Protein AF-A0A523T589-F1 (afdb_monomer)

pLDDT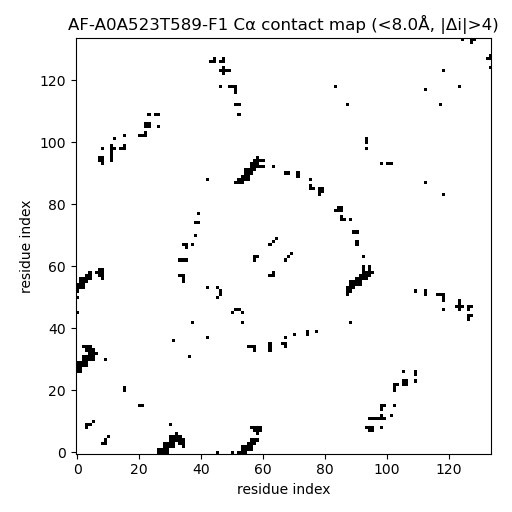: mean 94.93, std 4.61, range [60.53, 98.69]

Nearest PDB structures (foldseek):
  5odq-assembly1_D  TM=8.947E-01  e=6.501E-09  Methanothermococcus thermolithotrophicus DSM 2095
  7bkb-assembly1_F  TM=8.840E-01  e=3.442E-08  Methanospirillum hungatei JF-1
  6wd9-assembly1_8  TM=4.358E-01  e=7.764E-02  Escherichia coli
  6wd4-assembly1_8  TM=3.487E-01  e=5.262E-01  Escherichia coli
  1rli-assembly1_D  TM=5.121E-01  e=4.291E+00  Bacillus subtilis

Radius of gyration: 14.65 Å; Cα contacts (8 Å, |Δi|>4): 198; chains: 1; bounding box: 36×29×38 Å

Foldseek 3Di:
DEEEEQPFLVVLVVVCVVVVPDADPLDDYDYDNALQVDALLNVLVCLLVWQLAYEYEYADPVCCVPGNVVRLVVSLVVCVVLPHHSLRYDYDYQHPPNSSVVRVVRRVSVVVSVVVDTDDNVSSVVSCVVVVND

Seq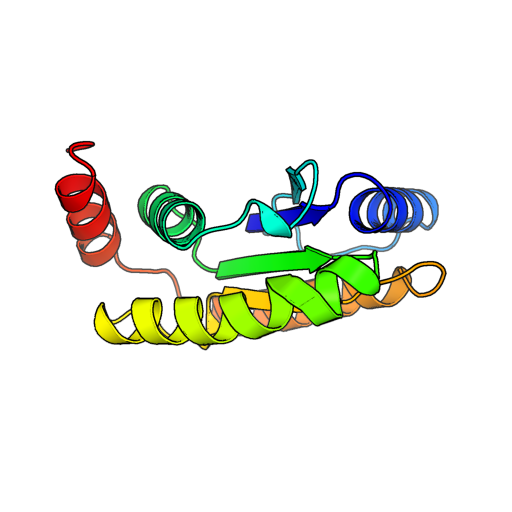uence (134 aa):
VAFVDKNVGYTGLDFLGLDRINYPEDIRIIPVPSTAIIGIKHLLHAFAFGADGILVIEGQQEIDERFTKKRMIEMNRSLAEIGIRSMRARYSYVPLPVYKKAADLFIRFTERIKKFGPVSTEKRNKLKEKFGLL

Mean predicted aligned error: 2.91 Å

Solvent-accessible surface area (backbone atoms only — not comparable to full-atom values): 7286 Å² total; per-residue (Å²): 56,30,43,23,10,48,76,40,24,40,49,29,51,53,49,36,57,75,71,66,60,78,58,60,84,81,62,45,82,41,77,32,90,44,52,73,73,70,47,61,69,57,57,49,49,42,38,38,79,63,40,53,35,38,39,40,31,32,26,52,67,71,53,40,74,75,40,38,58,64,51,49,54,55,41,29,50,59,34,40,78,72,72,39,66,36,87,35,55,43,80,45,83,40,35,84,90,55,30,73,54,54,38,58,49,46,42,59,48,49,55,51,37,62,75,66,45,74,68,53,67,69,61,23,48,57,46,27,46,75,69,72,74,104

Secondary structure (DSSP, 8-state):
-EEEETTTHHHHHHHHHHTT----TT--EEEES-GGG--HHHHHHHHHTT-S-EEEEE--HHHIIIIIHHHHHHHHHHHHHTT--GGGEEEEE--TTGGGHHHHHHHHHHHHHHHH-PPPHHHHHHHHHHTT--

Structure (mmCIF, N/CA/C/O backbone):
data_AF-A0A523T589-F1
#
_entry.id   AF-A0A523T589-F1
#
loop_
_atom_site.group_PDB
_atom_site.id
_atom_site.type_symbol
_atom_site.label_atom_id
_atom_site.label_alt_id
_atom_site.label_comp_id
_atom_site.label_asym_id
_atom_site.label_entity_id
_atom_site.label_seq_id
_atom_site.pdbx_PDB_ins_code
_atom_site.Cartn_x
_atom_site.Cartn_y
_atom_site.Cartn_z
_atom_site.occupancy
_atom_site.B_iso_or_equiv
_atom_site.auth_seq_id
_atom_site.auth_comp_id
_atom_site.auth_asym_id
_atom_site.auth_atom_id
_atom_site.pdbx_PDB_model_num
ATOM 1 N N . VAL A 1 1 ? -5.430 -1.703 -0.617 1.00 97.50 1 VAL A N 1
ATOM 2 C CA . VAL A 1 1 ? -5.036 -0.650 -1.592 1.00 97.50 1 VAL A CA 1
ATOM 3 C C . VAL A 1 1 ? -3.524 -0.635 -1.731 1.00 97.50 1 VAL A C 1
ATOM 5 O O . VAL A 1 1 ? -2.846 -0.877 -0.739 1.00 97.50 1 VAL A O 1
ATOM 8 N N . ALA A 1 2 ? -2.996 -0.363 -2.921 1.00 98.38 2 ALA A N 1
ATOM 9 C CA . ALA A 1 2 ? -1.578 -0.110 -3.146 1.00 98.38 2 ALA A CA 1
ATOM 10 C C . ALA A 1 2 ? -1.397 1.242 -3.848 1.00 98.38 2 ALA A C 1
ATOM 12 O O . ALA A 1 2 ? -1.887 1.417 -4.959 1.00 98.38 2 ALA A O 1
ATOM 13 N N . PHE A 1 3 ? -0.710 2.183 -3.203 1.00 98.50 3 PHE A N 1
ATOM 14 C CA . PHE A 1 3 ? -0.233 3.410 -3.837 1.00 98.50 3 PHE A CA 1
ATOM 15 C C . PHE A 1 3 ? 1.089 3.111 -4.533 1.00 98.50 3 PHE A C 1
ATOM 17 O O . PHE A 1 3 ? 1.999 2.576 -3.899 1.00 98.50 3 PHE A O 1
ATOM 24 N N . VAL A 1 4 ? 1.192 3.429 -5.817 1.00 98.31 4 VAL A N 1
ATOM 25 C CA . VAL A 1 4 ? 2.337 3.036 -6.647 1.00 98.31 4 VAL A CA 1
ATOM 26 C C . VAL A 1 4 ? 2.825 4.251 -7.418 1.00 98.31 4 VAL A C 1
ATOM 28 O O . VAL A 1 4 ? 2.001 4.969 -7.987 1.00 98.31 4 VAL A O 1
ATOM 31 N N . ASP A 1 5 ? 4.134 4.509 -7.428 1.00 97.06 5 ASP A N 1
ATOM 32 C CA . ASP A 1 5 ? 4.674 5.584 -8.258 1.00 97.06 5 ASP A CA 1
ATOM 33 C C . ASP A 1 5 ? 4.336 5.346 -9.738 1.00 97.06 5 ASP A C 1
ATOM 35 O O . ASP A 1 5 ? 4.371 4.222 -10.242 1.00 97.06 5 ASP A O 1
ATOM 39 N N . LYS A 1 6 ? 3.963 6.419 -10.433 1.00 97.38 6 LYS A N 1
ATOM 40 C CA . LYS A 1 6 ? 3.431 6.342 -11.795 1.00 97.38 6 LYS A CA 1
ATOM 41 C C . LYS A 1 6 ? 4.487 5.953 -12.835 1.00 97.38 6 LYS A C 1
ATOM 43 O O . LYS A 1 6 ? 4.121 5.423 -13.876 1.00 97.38 6 LYS A O 1
ATOM 48 N N . ASN A 1 7 ? 5.765 6.227 -12.583 1.00 95.00 7 ASN A N 1
ATOM 49 C CA . ASN A 1 7 ? 6.791 6.159 -13.624 1.00 95.00 7 ASN A CA 1
ATOM 50 C C . ASN A 1 7 ? 7.464 4.787 -13.699 1.00 95.00 7 ASN A C 1
ATOM 52 O O . ASN A 1 7 ? 7.612 4.236 -14.786 1.00 95.00 7 ASN A O 1
ATOM 56 N N . VAL A 1 8 ? 7.887 4.232 -12.563 1.00 96.94 8 VAL A N 1
ATOM 57 C CA . VAL A 1 8 ? 8.656 2.982 -12.513 1.00 96.94 8 VAL A CA 1
ATOM 58 C C . VAL A 1 8 ? 7.815 1.864 -11.916 1.00 96.94 8 VAL A C 1
ATOM 60 O O . VAL A 1 8 ? 7.681 0.811 -12.537 1.00 96.94 8 VAL A O 1
ATOM 63 N N . GLY A 1 9 ? 7.208 2.088 -10.750 1.00 96.81 9 GLY A N 1
ATOM 64 C CA . GLY A 1 9 ? 6.395 1.083 -10.075 1.00 96.81 9 GLY A CA 1
ATOM 65 C C . GLY A 1 9 ? 5.201 0.652 -10.920 1.00 96.81 9 GLY A C 1
ATOM 66 O O . GLY A 1 9 ? 5.019 -0.541 -11.151 1.00 96.81 9 GLY A O 1
ATOM 67 N N . TYR A 1 10 ? 4.420 1.609 -11.429 1.00 97.50 10 TYR A N 1
ATOM 68 C CA . TYR A 1 10 ? 3.238 1.318 -12.244 1.00 97.50 10 TYR A CA 1
ATOM 69 C C . TYR A 1 10 ? 3.613 0.638 -13.568 1.00 97.50 10 TYR A C 1
ATOM 71 O O . TYR A 1 10 ? 3.010 -0.371 -13.916 1.00 97.50 10 TYR A O 1
ATOM 79 N N . THR A 1 11 ? 4.682 1.090 -14.230 1.00 97.94 11 THR A N 1
ATOM 80 C CA . THR A 1 11 ? 5.247 0.419 -15.416 1.00 97.94 11 THR A CA 1
ATOM 81 C C . THR A 1 11 ? 5.634 -1.035 -15.120 1.00 97.94 11 THR A C 1
ATOM 83 O O . THR A 1 11 ? 5.379 -1.933 -15.917 1.00 97.94 11 THR A O 1
ATOM 86 N N . GLY A 1 12 ? 6.205 -1.307 -13.943 1.00 97.25 12 GLY A N 1
ATOM 87 C CA . GLY A 1 12 ? 6.475 -2.675 -13.501 1.00 97.25 12 GLY A CA 1
ATOM 88 C C . GLY A 1 12 ? 5.208 -3.519 -13.324 1.00 97.25 12 GLY A C 1
ATOM 89 O O . GLY A 1 12 ? 5.232 -4.718 -13.600 1.00 97.25 12 GLY A O 1
ATOM 90 N N . LEU A 1 13 ? 4.094 -2.914 -12.904 1.00 96.81 13 LEU A N 1
ATOM 91 C CA . LEU A 1 13 ? 2.802 -3.602 -12.827 1.00 96.81 13 LEU A CA 1
ATOM 92 C C . LEU A 1 13 ? 2.193 -3.851 -14.212 1.00 96.81 13 LEU A C 1
ATOM 94 O O . LEU A 1 13 ? 1.623 -4.920 -14.420 1.00 96.81 13 LEU A O 1
ATOM 98 N N . ASP A 1 14 ? 2.376 -2.941 -15.169 1.00 97.56 14 ASP A N 1
ATOM 99 C CA . ASP A 1 14 ? 1.995 -3.184 -16.566 1.00 97.56 14 ASP A CA 1
ATOM 100 C C . ASP A 1 14 ? 2.765 -4.388 -17.136 1.00 97.56 14 ASP A C 1
ATOM 102 O O . ASP A 1 14 ? 2.175 -5.259 -17.779 1.00 97.56 14 ASP A O 1
ATOM 106 N N . PHE A 1 15 ? 4.060 -4.519 -16.819 1.00 97.69 15 PHE A N 1
ATOM 107 C CA . PHE A 1 15 ? 4.852 -5.696 -17.198 1.00 97.69 15 PHE A CA 1
ATOM 108 C C . PHE A 1 15 ? 4.373 -6.991 -16.534 1.00 97.69 15 PHE A C 1
ATOM 110 O O . PHE A 1 15 ? 4.370 -8.030 -17.191 1.00 97.69 15 PHE A O 1
ATOM 117 N N . LEU A 1 16 ? 3.907 -6.960 -15.276 1.00 96.31 16 LEU A N 1
ATOM 118 C CA . LEU A 1 16 ? 3.246 -8.132 -14.679 1.00 96.31 16 LEU A CA 1
ATOM 119 C C . LEU A 1 16 ? 2.008 -8.550 -15.482 1.00 96.31 16 LEU A C 1
ATOM 121 O O . LEU A 1 16 ? 1.777 -9.746 -15.666 1.00 96.31 16 LEU A O 1
ATOM 125 N N . GLY A 1 17 ? 1.228 -7.572 -15.953 1.00 95.88 17 GLY A N 1
ATOM 126 C CA . GLY A 1 17 ? 0.056 -7.803 -16.793 1.00 95.88 17 GLY A CA 1
ATOM 127 C C . GLY A 1 17 ? 0.416 -8.433 -18.140 1.00 95.88 17 GLY A C 1
ATOM 128 O O . GLY A 1 17 ? -0.205 -9.422 -18.532 1.00 95.88 17 GLY A O 1
ATOM 129 N N . LEU A 1 18 ? 1.450 -7.919 -18.817 1.00 97.44 18 LEU A N 1
ATOM 130 C CA . LEU A 1 18 ? 1.961 -8.487 -20.073 1.00 97.44 18 LEU A CA 1
ATOM 131 C C . LEU A 1 18 ? 2.455 -9.929 -19.897 1.00 97.44 18 LEU A C 1
ATOM 133 O O . LEU A 1 18 ? 2.137 -10.792 -20.716 1.00 97.44 18 LEU A O 1
ATOM 137 N N . ASP A 1 19 ? 3.156 -10.202 -18.796 1.00 97.19 19 ASP A N 1
ATOM 138 C CA . ASP A 1 19 ? 3.648 -11.537 -18.441 1.00 97.19 19 ASP A CA 1
ATOM 139 C C . ASP A 1 19 ? 2.541 -12.473 -17.920 1.00 97.19 19 ASP A C 1
ATOM 141 O O . ASP A 1 19 ? 2.807 -13.641 -17.627 1.00 97.19 19 ASP A O 1
ATOM 145 N N . ARG A 1 20 ? 1.295 -11.987 -17.801 1.00 96.50 20 ARG A N 1
ATOM 146 C CA . ARG A 1 20 ? 0.134 -12.734 -17.283 1.00 96.50 20 ARG A CA 1
ATOM 147 C C . ARG A 1 20 ? 0.377 -13.310 -15.884 1.00 96.50 20 ARG A C 1
ATOM 149 O O . ARG A 1 20 ? -0.089 -14.403 -15.556 1.00 96.50 20 ARG A O 1
ATOM 156 N N . ILE A 1 21 ? 1.116 -12.580 -15.049 1.00 96.75 21 ILE A N 1
ATOM 157 C CA . ILE A 1 21 ? 1.418 -12.999 -13.680 1.00 96.75 21 ILE A CA 1
ATOM 158 C C . ILE A 1 21 ? 0.223 -12.678 -12.783 1.00 96.75 21 ILE A C 1
ATOM 160 O O . ILE A 1 21 ? -0.140 -11.519 -12.585 1.00 96.75 21 ILE A O 1
ATOM 164 N N . ASN A 1 22 ? -0.361 -13.720 -12.194 1.00 95.19 22 ASN A N 1
ATOM 165 C CA . ASN A 1 22 ? -1.484 -13.582 -11.274 1.00 95.19 22 ASN A CA 1
ATOM 166 C C . ASN A 1 22 ? -1.043 -13.041 -9.905 1.00 95.19 22 ASN A C 1
ATOM 168 O O . ASN A 1 22 ? -0.002 -13.415 -9.365 1.00 95.19 22 ASN A O 1
ATOM 172 N N . TYR A 1 23 ? -1.894 -12.211 -9.307 1.00 96.50 23 TYR A N 1
ATOM 173 C CA . TYR A 1 23 ? -1.803 -11.762 -7.919 1.00 96.50 23 TYR A CA 1
ATOM 174 C C . TYR A 1 23 ? -3.222 -11.613 -7.334 1.00 96.50 23 TYR A C 1
ATOM 176 O O . TYR A 1 23 ? -4.193 -11.641 -8.090 1.00 96.50 23 TYR A O 1
ATOM 184 N N . PRO A 1 24 ? -3.387 -11.482 -6.003 1.00 97.50 24 PRO A N 1
ATOM 185 C CA . PRO A 1 24 ? -4.712 -11.447 -5.387 1.00 97.50 24 PRO A CA 1
ATOM 186 C C . PRO A 1 24 ? -5.595 -10.289 -5.874 1.00 97.50 24 PRO A C 1
ATOM 188 O O . PRO A 1 24 ? -5.175 -9.130 -5.874 1.00 97.50 24 PRO A O 1
ATOM 191 N N . GLU A 1 25 ? -6.857 -10.595 -6.179 1.00 96.38 25 GLU A N 1
ATOM 192 C CA . GLU A 1 25 ? -7.877 -9.635 -6.635 1.00 96.38 25 GLU A CA 1
ATOM 193 C C . GLU A 1 25 ? -8.288 -8.596 -5.575 1.00 96.38 25 GLU A C 1
ATOM 195 O O . GLU A 1 25 ? -8.915 -7.588 -5.900 1.00 96.38 25 GLU A O 1
ATOM 200 N N . ASP A 1 26 ? -7.897 -8.805 -4.313 1.00 97.00 26 ASP A N 1
ATOM 201 C CA . ASP A 1 26 ? -8.086 -7.873 -3.193 1.00 97.00 26 ASP A CA 1
ATOM 202 C C . ASP A 1 26 ? -7.299 -6.554 -3.380 1.00 97.00 26 ASP A C 1
ATOM 204 O O . ASP A 1 26 ? -7.587 -5.525 -2.755 1.00 97.00 26 ASP A O 1
ATOM 208 N N . ILE A 1 27 ? -6.261 -6.565 -4.224 1.00 97.25 27 ILE A N 1
ATOM 209 C CA . ILE A 1 27 ? -5.392 -5.412 -4.443 1.00 97.25 27 ILE A CA 1
ATOM 210 C C . ILE A 1 27 ? -6.046 -4.429 -5.423 1.00 97.25 27 ILE A C 1
ATOM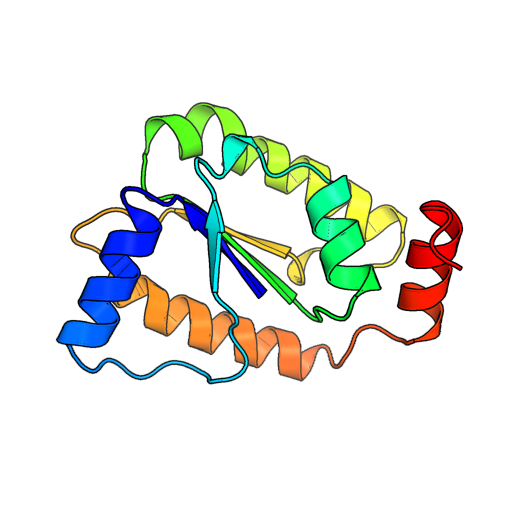 212 O O . ILE A 1 27 ? -6.349 -4.739 -6.572 1.00 97.25 27 ILE A O 1
ATOM 216 N N . ARG A 1 28 ? -6.222 -3.187 -4.964 1.00 97.50 28 ARG A N 1
ATOM 217 C CA . ARG A 1 28 ? -6.607 -2.033 -5.789 1.00 97.50 28 ARG A CA 1
ATOM 218 C C . ARG A 1 28 ? -5.404 -1.109 -5.942 1.00 97.50 28 ARG A C 1
ATOM 220 O O . ARG A 1 28 ? -4.949 -0.556 -4.936 1.00 97.50 28 ARG A O 1
ATOM 227 N N . ILE A 1 29 ? -4.887 -0.998 -7.164 1.00 97.69 29 ILE A N 1
ATOM 228 C CA . ILE A 1 29 ? -3.753 -0.136 -7.514 1.00 97.69 29 ILE A CA 1
ATOM 229 C C . ILE A 1 29 ? -4.240 1.306 -7.668 1.00 97.69 29 ILE A C 1
ATOM 231 O O . ILE A 1 29 ? -5.242 1.558 -8.330 1.00 97.69 29 ILE A O 1
ATOM 235 N N . ILE A 1 30 ? -3.522 2.246 -7.060 1.00 98.00 30 ILE A N 1
ATOM 236 C CA . ILE A 1 30 ? -3.729 3.686 -7.200 1.00 98.00 30 ILE A CA 1
ATOM 237 C C . ILE A 1 30 ? -2.396 4.295 -7.655 1.00 98.00 30 ILE A C 1
ATOM 239 O O . ILE A 1 30 ? -1.473 4.393 -6.838 1.00 98.00 30 ILE A O 1
ATOM 243 N N . PRO A 1 31 ? -2.258 4.689 -8.934 1.00 97.69 31 PRO A N 1
ATOM 244 C CA . PRO A 1 31 ? -1.065 5.383 -9.391 1.00 97.69 31 PRO A CA 1
ATOM 245 C C . PRO A 1 31 ? -0.992 6.774 -8.762 1.00 97.69 31 PRO A C 1
ATOM 247 O O . PRO A 1 31 ? -1.977 7.513 -8.730 1.00 97.69 31 PRO A O 1
ATOM 250 N N . VAL A 1 32 ? 0.194 7.151 -8.297 1.00 97.50 32 VAL A N 1
ATOM 251 C CA . VAL A 1 32 ? 0.491 8.492 -7.789 1.00 97.50 32 VAL A CA 1
ATOM 252 C C . VAL A 1 32 ? 1.727 9.057 -8.485 1.00 97.50 32 VAL A C 1
ATOM 254 O O . VAL A 1 32 ? 2.629 8.290 -8.809 1.00 97.50 32 VAL A O 1
ATOM 257 N N . PRO A 1 33 ? 1.822 10.381 -8.714 1.00 95.31 33 PRO A N 1
ATOM 258 C CA . PRO A 1 33 ? 2.995 10.981 -9.358 1.00 95.31 33 PRO A CA 1
ATOM 259 C C . PRO A 1 33 ? 4.336 10.576 -8.723 1.00 95.31 33 PRO A C 1
ATOM 261 O O . PRO A 1 33 ? 5.308 10.340 -9.429 1.00 95.31 33 PRO A O 1
ATOM 264 N N . SER A 1 34 ? 4.374 10.462 -7.393 1.00 93.25 34 SER A N 1
ATOM 265 C CA . SER A 1 34 ? 5.507 9.946 -6.620 1.00 93.25 34 SER A CA 1
ATOM 266 C C . SER A 1 34 ? 5.013 9.477 -5.256 1.00 93.25 34 SER A C 1
ATOM 268 O O . SER A 1 34 ? 4.101 10.090 -4.693 1.00 93.25 34 SER A O 1
ATOM 270 N N . THR A 1 35 ? 5.630 8.448 -4.667 1.00 96.19 35 THR A N 1
ATOM 271 C CA . THR A 1 35 ? 5.290 8.053 -3.290 1.00 96.19 35 THR A CA 1
ATOM 272 C C . THR A 1 35 ? 5.643 9.124 -2.252 1.00 96.19 35 THR A C 1
ATOM 274 O O . THR A 1 35 ? 5.065 9.132 -1.164 1.00 96.19 35 THR A O 1
ATOM 277 N N . ALA A 1 36 ? 6.489 10.102 -2.600 1.00 94.12 36 ALA A N 1
ATOM 278 C CA . ALA A 1 36 ? 6.813 11.240 -1.743 1.00 94.12 36 ALA A CA 1
ATOM 279 C C . ALA A 1 36 ? 5.587 12.098 -1.371 1.00 94.12 36 ALA A C 1
ATOM 281 O O . ALA A 1 36 ? 5.601 12.781 -0.344 1.00 94.12 36 ALA A O 1
ATOM 282 N N . ILE A 1 37 ? 4.493 12.059 -2.139 1.00 94.50 37 ILE A N 1
ATOM 283 C CA . ILE A 1 37 ? 3.269 12.794 -1.777 1.00 94.50 37 ILE A CA 1
ATOM 284 C C . ILE A 1 37 ? 2.470 12.083 -0.674 1.00 94.50 37 ILE A C 1
ATOM 286 O O . ILE A 1 37 ? 1.638 12.700 -0.008 1.00 94.50 37 ILE A O 1
ATOM 290 N N . ILE A 1 38 ? 2.734 10.794 -0.429 1.00 96.12 38 ILE A N 1
ATOM 291 C CA . ILE A 1 38 ? 1.986 9.987 0.534 1.00 96.12 38 ILE A CA 1
ATOM 292 C C . ILE A 1 38 ? 2.352 10.406 1.960 1.00 96.12 38 ILE A C 1
ATOM 294 O O . ILE A 1 38 ? 3.396 10.067 2.517 1.00 96.12 38 ILE A O 1
ATOM 298 N N . GLY A 1 39 ? 1.488 11.222 2.554 1.00 95.31 39 GLY A N 1
ATOM 299 C CA . GLY A 1 39 ? 1.482 11.551 3.983 1.00 95.31 39 GLY A CA 1
ATOM 300 C C . GLY A 1 39 ? 0.452 10.755 4.792 1.00 95.31 39 GLY A C 1
ATOM 301 O O . GLY A 1 39 ? -0.438 10.118 4.225 1.00 95.31 39 GLY A O 1
ATOM 302 N N . ILE A 1 40 ? 0.517 10.875 6.124 1.00 95.25 40 ILE A N 1
ATOM 303 C CA . ILE A 1 40 ? -0.341 10.135 7.068 1.00 95.25 40 ILE A CA 1
ATOM 304 C C . ILE A 1 40 ? -1.837 10.297 6.773 1.00 95.25 40 ILE A C 1
ATOM 306 O O . ILE A 1 40 ? -2.583 9.327 6.857 1.00 95.25 40 ILE A O 1
ATOM 310 N N . LYS A 1 41 ? -2.275 11.489 6.343 1.00 95.00 41 LYS A N 1
ATOM 311 C CA . LYS A 1 41 ? -3.678 11.753 5.985 1.00 95.00 41 LYS A CA 1
ATOM 312 C C . LYS A 1 41 ? -4.189 10.810 4.889 1.00 95.00 41 LYS A C 1
ATOM 314 O O . LYS A 1 41 ? -5.308 10.327 5.004 1.00 95.00 41 LYS A O 1
ATOM 319 N N . HIS A 1 42 ? -3.363 10.473 3.895 1.00 96.56 42 HIS A N 1
ATOM 320 C CA . HIS A 1 42 ? -3.737 9.524 2.840 1.00 96.56 42 HIS A CA 1
ATOM 321 C C . HIS A 1 42 ? -3.959 8.120 3.401 1.00 96.56 42 HIS A C 1
ATOM 323 O O . HIS A 1 42 ? -4.938 7.466 3.049 1.00 96.56 42 HIS A O 1
ATOM 329 N N . LEU A 1 43 ? -3.078 7.666 4.303 1.00 97.12 43 LEU A N 1
ATOM 330 C CA . LEU A 1 43 ? -3.220 6.350 4.928 1.00 97.12 43 LEU A CA 1
ATOM 331 C C . LEU A 1 43 ? -4.484 6.287 5.787 1.00 97.12 43 LEU A C 1
ATOM 333 O O . LEU A 1 43 ? -5.264 5.346 5.679 1.00 97.12 43 LEU A O 1
ATOM 337 N N . LEU A 1 44 ? -4.709 7.313 6.607 1.00 95.88 44 LEU A N 1
ATOM 338 C C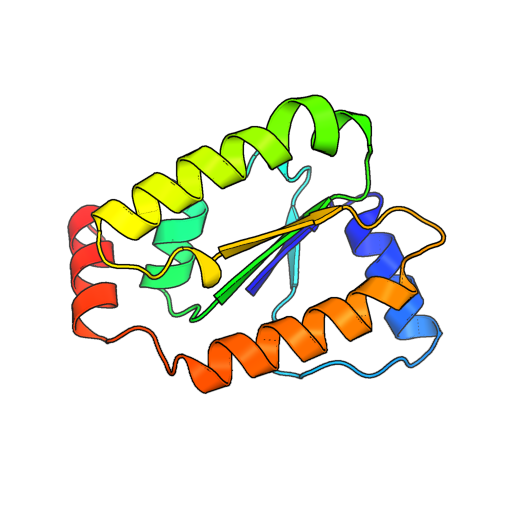A . LEU A 1 44 ? -5.881 7.398 7.471 1.00 95.88 44 LEU A CA 1
ATOM 339 C C . LEU A 1 44 ? -7.184 7.474 6.666 1.00 95.88 44 LEU A C 1
ATOM 341 O O . LEU A 1 44 ? -8.130 6.768 7.003 1.00 95.88 44 LEU A O 1
ATOM 345 N N . HIS A 1 45 ? -7.226 8.250 5.579 1.00 95.88 45 HIS A N 1
ATOM 346 C CA . HIS A 1 45 ? -8.370 8.269 4.665 1.00 95.88 45 HIS A CA 1
ATOM 347 C C . HIS A 1 45 ? -8.606 6.892 4.039 1.00 95.88 45 HIS A C 1
ATOM 349 O O . HIS A 1 45 ? -9.733 6.404 4.039 1.00 95.88 45 HIS A O 1
ATOM 355 N N . ALA A 1 46 ? -7.558 6.224 3.553 1.00 97.31 46 ALA A N 1
ATOM 356 C CA . ALA A 1 46 ? -7.701 4.891 2.979 1.00 97.31 46 ALA A CA 1
ATOM 357 C C . ALA A 1 46 ? -8.284 3.893 3.996 1.00 97.31 46 ALA A C 1
ATOM 359 O O . ALA A 1 46 ? -9.193 3.143 3.645 1.00 97.31 46 ALA A O 1
ATOM 360 N N . PHE A 1 47 ? -7.840 3.914 5.259 1.00 97.56 47 PHE A N 1
ATOM 361 C CA . PHE A 1 47 ? -8.445 3.098 6.320 1.00 97.56 47 PHE A CA 1
ATOM 362 C C . PHE A 1 47 ? -9.902 3.494 6.605 1.00 97.56 47 PHE A C 1
ATOM 364 O O . PHE A 1 47 ? -10.759 2.617 6.702 1.00 97.56 47 PHE A O 1
ATOM 371 N N . ALA A 1 48 ? -10.203 4.792 6.690 1.00 96.25 48 ALA A N 1
ATOM 372 C CA . ALA A 1 48 ? -11.552 5.305 6.938 1.00 96.25 48 ALA A CA 1
ATOM 373 C C . ALA A 1 48 ? -12.562 4.838 5.873 1.00 96.25 48 ALA A C 1
ATOM 375 O O . ALA A 1 48 ? -13.681 4.445 6.202 1.00 96.25 48 ALA A O 1
ATOM 376 N N . PHE A 1 49 ? -12.153 4.829 4.601 1.00 95.62 49 PHE A N 1
ATOM 377 C CA . PHE A 1 49 ? -12.984 4.418 3.462 1.00 95.62 49 PHE A CA 1
ATOM 378 C C . PHE A 1 49 ? -12.856 2.942 3.085 1.00 95.62 49 PHE A C 1
ATOM 380 O O . PHE A 1 49 ? -13.501 2.476 2.151 1.00 95.62 49 PHE A O 1
ATOM 387 N N . GLY A 1 50 ? -12.093 2.186 3.867 1.00 95.69 50 GLY A N 1
ATOM 388 C CA . GLY A 1 50 ? -12.283 0.755 3.979 1.00 95.69 50 GLY A CA 1
ATOM 389 C C . GLY A 1 50 ? -11.146 -0.139 3.527 1.00 95.69 50 GLY A C 1
ATOM 390 O O . GLY A 1 50 ? -11.342 -1.347 3.410 1.00 95.69 50 GLY A O 1
ATOM 391 N N . ALA A 1 51 ? -9.952 0.415 3.335 1.00 98.06 51 ALA A N 1
ATOM 392 C CA . ALA A 1 51 ? -8.754 -0.396 3.222 1.00 98.06 51 ALA A CA 1
ATOM 393 C C . ALA A 1 51 ? -8.491 -1.154 4.535 1.00 98.06 51 ALA A C 1
ATOM 395 O O . ALA A 1 51 ? -8.477 -0.561 5.609 1.00 98.06 51 ALA A O 1
ATOM 396 N N . ASP A 1 52 ? -8.201 -2.452 4.446 1.00 98.31 52 ASP A N 1
ATOM 397 C CA . ASP A 1 52 ? -7.719 -3.249 5.587 1.00 98.31 52 ASP A CA 1
ATOM 398 C C . ASP A 1 52 ? -6.192 -3.340 5.647 1.00 98.31 52 ASP A C 1
ATOM 400 O O . ASP A 1 52 ? -5.605 -3.642 6.693 1.00 98.31 52 ASP A O 1
ATOM 404 N N . GLY A 1 53 ? -5.553 -3.027 4.521 1.00 98.44 53 GLY A N 1
ATOM 405 C CA . GLY A 1 53 ? -4.119 -2.885 4.375 1.00 98.44 53 GLY A CA 1
ATOM 406 C C . GLY A 1 53 ? -3.753 -1.961 3.216 1.00 98.44 53 GLY A C 1
ATOM 407 O O . GLY A 1 53 ? -4.476 -1.847 2.215 1.00 98.44 53 GLY A O 1
ATOM 408 N N . ILE A 1 54 ? -2.608 -1.304 3.372 1.00 98.69 54 ILE A N 1
ATOM 409 C CA . ILE A 1 54 ? -2.048 -0.338 2.438 1.00 98.69 54 ILE A CA 1
ATOM 410 C C . ILE A 1 54 ? -0.625 -0.758 2.070 1.00 98.69 54 ILE A C 1
ATOM 412 O O . ILE A 1 54 ? 0.225 -0.942 2.942 1.00 98.69 54 ILE A O 1
ATOM 416 N N . LEU A 1 55 ? -0.363 -0.877 0.774 1.00 98.38 55 LEU A N 1
ATOM 417 C CA . LEU A 1 55 ? 0.988 -0.933 0.227 1.00 98.38 55 LEU A CA 1
ATOM 418 C C . LEU A 1 55 ? 1.372 0.432 -0.339 1.00 98.38 55 LEU A C 1
ATOM 420 O O . LEU A 1 55 ? 0.536 1.126 -0.912 1.00 98.38 55 LEU A O 1
ATOM 424 N N . VAL A 1 56 ? 2.637 0.797 -0.184 1.00 98.12 56 VAL A N 1
ATOM 425 C CA . VAL A 1 56 ? 3.266 1.937 -0.853 1.00 98.12 56 VAL A CA 1
ATOM 426 C C . VAL A 1 56 ? 4.466 1.390 -1.615 1.00 98.12 56 VAL A C 1
ATOM 428 O O . VAL A 1 56 ? 5.358 0.808 -0.996 1.00 98.12 56 VAL A O 1
ATOM 431 N N . ILE A 1 57 ? 4.453 1.512 -2.940 1.00 97.50 57 ILE A N 1
ATOM 432 C CA . ILE A 1 57 ? 5.473 0.957 -3.834 1.00 97.50 57 ILE A CA 1
ATOM 433 C C . ILE A 1 57 ? 6.148 2.093 -4.591 1.00 97.50 57 ILE A C 1
ATOM 435 O O . ILE A 1 57 ? 5.473 2.870 -5.262 1.00 97.50 57 ILE A O 1
ATOM 439 N N . GLU A 1 58 ? 7.468 2.160 -4.471 1.00 96.38 58 GLU A N 1
ATOM 440 C CA . GLU A 1 58 ? 8.323 3.106 -5.187 1.00 96.38 58 GLU A CA 1
ATOM 441 C C . GLU A 1 58 ? 9.326 2.332 -6.042 1.00 96.38 58 GLU A C 1
ATOM 443 O O . GLU A 1 58 ? 9.882 1.332 -5.586 1.00 96.38 58 GLU A O 1
ATOM 448 N N . GLY A 1 59 ? 9.561 2.780 -7.267 1.00 95.81 59 GLY A N 1
ATOM 449 C CA . GLY A 1 59 ? 10.560 2.220 -8.170 1.00 95.81 59 GLY A CA 1
ATOM 450 C C . GLY A 1 59 ? 11.757 3.139 -8.416 1.00 95.81 59 GLY A C 1
ATOM 451 O O . GLY A 1 59 ? 12.743 2.686 -8.992 1.00 95.81 59 GLY A O 1
ATOM 452 N N . GLN A 1 60 ? 11.722 4.395 -7.958 1.00 94.44 60 GLN A N 1
ATOM 453 C CA . GLN A 1 60 ? 12.838 5.339 -8.077 1.00 94.44 60 GLN A CA 1
ATOM 454 C C . GLN A 1 60 ? 13.691 5.369 -6.798 1.00 94.44 60 GLN A C 1
ATOM 456 O O . GLN A 1 60 ? 13.227 5.790 -5.737 1.00 94.44 60 GLN A O 1
ATOM 461 N N . GLN A 1 61 ? 14.962 4.963 -6.909 1.00 90.94 61 GLN A N 1
ATOM 462 C CA . GLN A 1 61 ? 15.887 4.837 -5.771 1.00 90.94 61 GLN A CA 1
ATOM 463 C C . GLN A 1 61 ? 16.046 6.134 -4.966 1.00 90.94 61 GLN A C 1
ATOM 465 O O . GLN A 1 61 ? 16.058 6.113 -3.739 1.00 90.94 61 GLN A O 1
ATOM 470 N N . GLU A 1 62 ? 16.137 7.279 -5.645 1.00 90.56 62 GLU A N 1
ATOM 471 C CA . GLU A 1 62 ? 16.316 8.566 -4.969 1.00 90.56 62 GLU A CA 1
ATOM 472 C C . GLU A 1 62 ? 15.133 8.897 -4.044 1.00 90.56 62 GLU A C 1
ATOM 474 O O . GLU A 1 62 ? 15.326 9.393 -2.931 1.00 90.56 62 GLU A O 1
ATOM 479 N N . ILE A 1 63 ? 13.908 8.580 -4.475 1.00 89.88 63 ILE A N 1
ATOM 480 C CA . ILE A 1 63 ? 12.697 8.808 -3.683 1.00 89.88 63 ILE A CA 1
ATOM 481 C C . ILE A 1 63 ? 12.611 7.823 -2.509 1.00 89.88 63 ILE A C 1
ATOM 483 O O . ILE A 1 63 ? 12.249 8.231 -1.397 1.00 89.88 63 ILE A O 1
ATOM 487 N N . ASP A 1 64 ? 12.980 6.556 -2.733 1.00 86.12 64 ASP A N 1
ATOM 488 C CA . ASP A 1 64 ? 13.076 5.527 -1.690 1.00 86.12 64 ASP A CA 1
ATOM 489 C C . ASP A 1 64 ? 13.970 5.989 -0.533 1.00 86.12 64 ASP A C 1
ATOM 491 O O . ASP A 1 64 ? 13.524 6.083 0.619 1.00 86.12 64 ASP A O 1
ATOM 495 N N . GLU A 1 65 ? 15.222 6.312 -0.860 1.00 86.88 65 GLU A N 1
ATOM 496 C CA . GLU A 1 65 ? 16.274 6.579 0.117 1.00 86.88 65 GLU A CA 1
ATOM 497 C C . GLU A 1 65 ? 16.067 7.904 0.854 1.00 86.88 65 GLU A C 1
ATOM 499 O O . GLU A 1 65 ? 16.273 7.973 2.069 1.00 86.88 65 GLU A O 1
ATOM 504 N N . ARG A 1 66 ? 15.634 8.957 0.148 1.00 86.62 66 ARG A N 1
ATOM 505 C CA . ARG A 1 66 ? 15.542 10.304 0.731 1.00 86.62 66 ARG A CA 1
ATOM 506 C C . ARG A 1 66 ? 14.236 10.571 1.469 1.00 86.62 66 ARG A C 1
ATOM 508 O O . ARG A 1 66 ? 14.235 11.349 2.423 1.00 86.62 66 ARG A O 1
ATOM 515 N N . PHE A 1 67 ? 13.126 9.959 1.053 1.00 87.31 67 PHE A N 1
ATOM 516 C CA . PHE A 1 67 ? 11.799 10.375 1.514 1.00 87.31 67 PHE A CA 1
ATOM 517 C C . PHE A 1 67 ? 10.976 9.226 2.084 1.00 87.31 67 PHE A C 1
ATOM 519 O O . PHE A 1 67 ? 10.632 9.228 3.273 1.00 87.31 67 PHE A O 1
ATOM 526 N N . THR A 1 68 ? 10.611 8.263 1.241 1.00 84.81 68 THR A N 1
ATOM 527 C CA . THR A 1 68 ? 9.471 7.386 1.526 1.00 84.81 68 THR A CA 1
ATOM 528 C C . THR A 1 68 ? 9.769 6.410 2.655 1.00 84.81 68 THR A C 1
ATOM 530 O O . THR A 1 68 ? 8.942 6.252 3.558 1.00 84.81 68 THR A O 1
ATOM 533 N N . LYS A 1 69 ? 10.972 5.824 2.695 1.00 88.69 69 LYS A N 1
ATOM 534 C CA . LYS A 1 69 ? 11.353 4.854 3.730 1.00 88.69 69 LYS A CA 1
ATOM 535 C C . LYS A 1 69 ? 11.269 5.434 5.144 1.00 88.69 69 LYS A C 1
ATOM 537 O O . LYS A 1 69 ? 10.638 4.835 6.017 1.00 88.69 69 LYS A O 1
ATOM 542 N N . LYS A 1 70 ? 11.860 6.614 5.374 1.00 90.4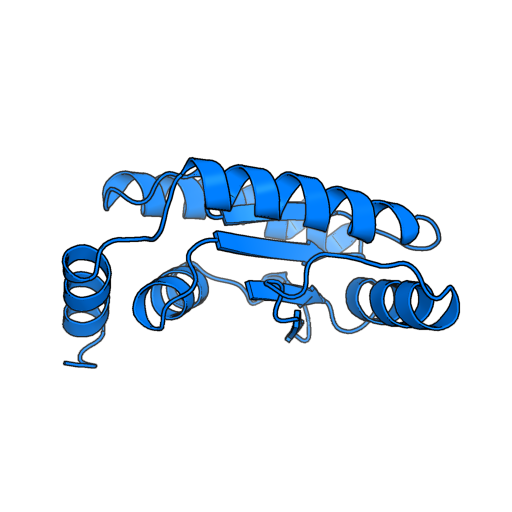4 70 LYS A N 1
ATOM 543 C CA . LYS A 1 70 ? 11.846 7.282 6.688 1.00 90.44 70 LYS A CA 1
ATOM 544 C C . LYS A 1 70 ? 10.425 7.679 7.091 1.00 90.44 70 LYS A C 1
ATOM 546 O O . LYS A 1 70 ? 9.984 7.359 8.194 1.00 90.44 70 LYS A O 1
ATOM 551 N N . ARG A 1 71 ? 9.678 8.297 6.173 1.00 93.75 71 ARG A N 1
ATOM 552 C CA . ARG A 1 71 ? 8.302 8.745 6.433 1.00 93.75 71 ARG A CA 1
ATOM 553 C C . ARG A 1 71 ? 7.361 7.587 6.737 1.00 93.75 71 ARG A C 1
ATOM 555 O O . ARG A 1 71 ? 6.478 7.724 7.573 1.00 93.75 71 ARG A O 1
ATOM 562 N N . MET A 1 72 ? 7.555 6.429 6.113 1.00 95.00 72 MET A N 1
ATOM 563 C CA . MET A 1 72 ? 6.756 5.235 6.399 1.00 95.00 72 MET A CA 1
ATOM 564 C C . MET A 1 72 ? 6.983 4.689 7.811 1.00 95.00 72 MET A C 1
ATOM 566 O O . MET A 1 72 ? 6.041 4.169 8.406 1.00 95.00 72 MET A O 1
ATOM 570 N N . ILE A 1 73 ? 8.181 4.844 8.388 1.00 94.25 73 ILE A N 1
ATOM 571 C CA . ILE A 1 73 ? 8.437 4.499 9.797 1.00 94.25 73 ILE A CA 1
ATOM 572 C C . ILE A 1 73 ? 7.635 5.422 10.719 1.00 94.25 73 ILE A C 1
ATOM 574 O O . ILE A 1 73 ? 6.943 4.941 11.615 1.00 94.25 73 ILE A O 1
ATOM 578 N N . GLU A 1 74 ? 7.698 6.732 10.481 1.00 95.06 74 GLU A N 1
ATOM 579 C CA . GLU A 1 74 ? 6.970 7.738 11.265 1.00 95.06 74 GLU A CA 1
ATOM 580 C C . GLU A 1 74 ? 5.454 7.537 11.155 1.00 95.06 74 GLU A C 1
ATOM 582 O O . GLU A 1 74 ? 4.764 7.434 12.167 1.00 95.06 74 GLU A O 1
ATOM 587 N N . M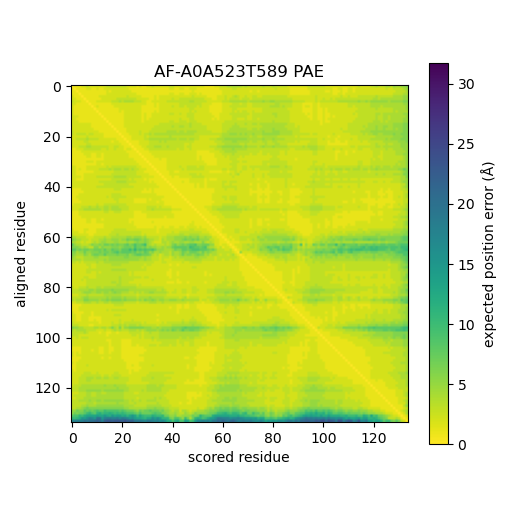ET A 1 75 ? 4.938 7.352 9.938 1.00 96.00 75 MET A N 1
ATOM 588 C CA . MET A 1 75 ? 3.519 7.079 9.710 1.00 96.00 75 MET A CA 1
ATOM 589 C C . MET A 1 75 ? 3.059 5.789 10.395 1.00 96.00 75 MET A C 1
ATOM 591 O O . MET A 1 75 ? 1.973 5.759 10.969 1.00 96.00 75 MET A O 1
ATOM 595 N N . ASN A 1 76 ? 3.877 4.734 10.392 1.00 96.31 76 ASN A N 1
ATOM 596 C CA . ASN A 1 76 ? 3.551 3.490 11.089 1.00 96.31 76 ASN A CA 1
ATOM 597 C C . ASN A 1 76 ? 3.499 3.644 12.612 1.00 96.31 76 ASN A C 1
ATOM 599 O O . ASN A 1 76 ? 2.704 2.951 13.251 1.00 96.31 76 ASN A O 1
ATOM 603 N N . ARG A 1 77 ? 4.297 4.549 13.194 1.00 95.88 77 ARG A N 1
ATOM 604 C CA . ARG A 1 77 ? 4.177 4.916 14.615 1.00 95.88 77 ARG A CA 1
ATOM 605 C C . ARG A 1 77 ? 2.856 5.633 14.875 1.00 95.88 77 ARG A C 1
ATOM 607 O O . ARG A 1 77 ? 2.100 5.186 15.730 1.00 95.88 77 ARG A O 1
ATOM 614 N N . SER A 1 78 ? 2.511 6.631 14.059 1.00 94.69 78 SER A N 1
ATOM 615 C CA . SER A 1 78 ? 1.232 7.344 14.182 1.00 94.69 78 SER A CA 1
ATOM 616 C C . SER A 1 78 ? 0.013 6.430 14.012 1.00 94.69 78 SER A C 1
ATOM 618 O O . SER A 1 78 ? -1.001 6.622 14.674 1.00 94.69 78 SER A O 1
ATOM 620 N N . LEU A 1 79 ? 0.090 5.412 13.145 1.00 95.50 79 LEU A N 1
ATOM 621 C CA . LEU A 1 79 ? -0.963 4.396 13.024 1.00 95.50 79 LEU A CA 1
ATOM 622 C C . LEU A 1 79 ? -1.093 3.555 14.302 1.00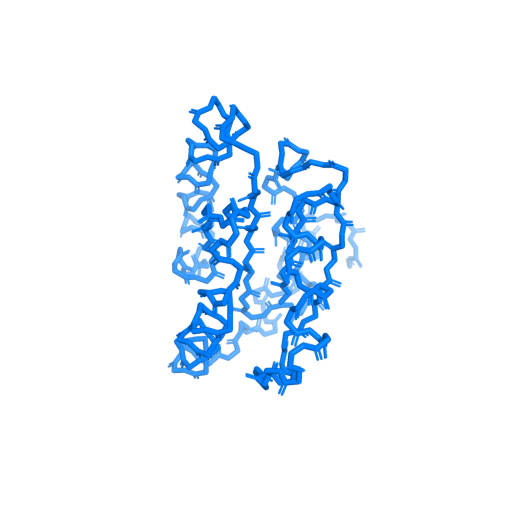 95.50 79 LEU A C 1
ATOM 624 O O . LEU A 1 79 ? -2.210 3.272 14.737 1.00 95.50 79 LEU A O 1
ATOM 628 N N . ALA A 1 80 ? 0.030 3.172 14.911 1.00 94.75 80 ALA A N 1
ATOM 629 C CA . ALA A 1 80 ? 0.030 2.394 16.145 1.00 94.75 80 ALA A CA 1
ATOM 630 C C . ALA A 1 80 ? -0.572 3.176 17.324 1.00 94.75 80 ALA A C 1
ATOM 632 O O . ALA A 1 80 ? -1.353 2.601 18.080 1.00 94.75 80 ALA A O 1
ATOM 633 N N . GLU A 1 81 ? -0.285 4.477 17.434 1.00 93.62 81 GLU A N 1
ATOM 634 C CA . GLU A 1 81 ? -0.835 5.373 18.467 1.00 93.62 81 GLU A CA 1
ATOM 635 C C . GLU A 1 81 ? -2.370 5.422 18.463 1.00 93.62 81 GLU A C 1
ATOM 637 O O . GLU A 1 81 ? -2.995 5.531 19.513 1.00 93.62 81 GLU A O 1
ATOM 642 N N . ILE A 1 82 ? -2.997 5.272 17.293 1.00 91.19 82 ILE A N 1
ATOM 643 C CA . ILE A 1 82 ? -4.462 5.235 17.149 1.00 91.19 82 ILE A CA 1
ATOM 644 C C . ILE A 1 82 ? -5.030 3.805 17.111 1.00 91.19 82 ILE A C 1
ATOM 646 O O . ILE A 1 82 ? -6.174 3.580 16.712 1.00 91.19 82 ILE A O 1
ATOM 650 N N . GLY A 1 83 ? -4.227 2.805 17.485 1.00 92.25 83 GLY A N 1
ATOM 651 C CA . GLY A 1 83 ? -4.650 1.409 17.574 1.00 92.25 83 GLY A CA 1
ATOM 652 C C . GLY A 1 83 ? -4.810 0.695 16.227 1.00 92.25 83 GLY A C 1
ATOM 653 O O . GLY A 1 83 ? -5.455 -0.361 16.166 1.00 92.25 83 GLY A O 1
ATOM 654 N N . ILE A 1 84 ? -4.244 1.225 15.138 1.00 94.69 84 ILE A N 1
ATOM 655 C CA . ILE 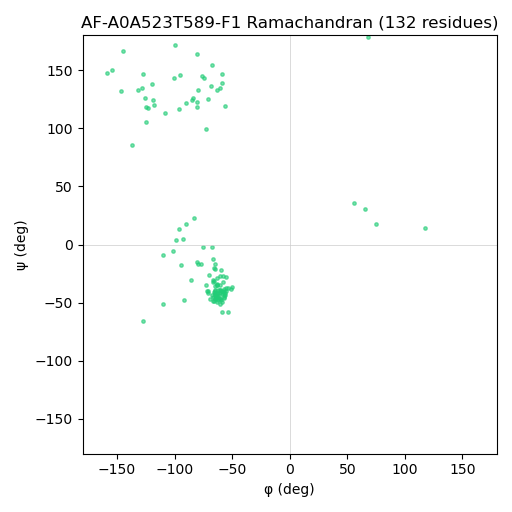A 1 84 ? -4.108 0.507 13.866 1.00 94.69 84 ILE A CA 1
ATOM 656 C C . ILE A 1 84 ? -2.773 -0.230 13.882 1.00 94.69 84 ILE A C 1
ATOM 658 O O . ILE A 1 84 ? -1.706 0.362 14.012 1.00 94.69 84 ILE A O 1
ATOM 662 N N . ARG A 1 85 ? -2.820 -1.555 13.722 1.00 93.88 85 ARG A N 1
ATOM 663 C CA . ARG A 1 85 ? -1.611 -2.385 13.681 1.00 93.88 85 ARG A CA 1
ATOM 664 C C . ARG A 1 85 ? -0.675 -1.875 12.580 1.00 93.88 85 ARG A C 1
ATOM 666 O O . ARG A 1 85 ? -1.042 -1.937 11.410 1.00 93.88 85 ARG A O 1
ATOM 673 N N . SER A 1 86 ? 0.535 -1.451 12.946 1.00 88.56 86 SER A N 1
ATOM 674 C CA . SER A 1 86 ? 1.541 -0.868 12.036 1.00 88.56 86 SER A CA 1
ATOM 675 C C . SER A 1 86 ? 1.794 -1.718 10.787 1.00 88.56 86 SER A C 1
ATOM 677 O O . SER A 1 86 ? 1.896 -1.212 9.678 1.00 88.56 86 SER A O 1
ATOM 679 N N . MET A 1 87 ? 1.770 -3.044 10.932 1.00 93.12 87 MET A N 1
ATOM 680 C CA . MET A 1 87 ? 1.955 -3.991 9.825 1.00 93.12 87 MET A CA 1
ATOM 681 C C . MET A 1 87 ? 0.823 -3.999 8.779 1.00 93.12 87 MET A C 1
ATOM 683 O O . MET A 1 87 ? 0.924 -4.752 7.807 1.00 93.12 87 MET A O 1
ATOM 687 N N . ARG A 1 88 ? -0.238 -3.198 8.962 1.00 97.62 88 ARG A N 1
ATOM 688 C CA . ARG A 1 88 ? -1.273 -2.934 7.951 1.00 97.62 88 ARG A CA 1
ATOM 689 C C . ARG A 1 88 ? -0.841 -1.904 6.909 1.00 97.62 88 ARG A C 1
ATOM 691 O O . ARG A 1 88 ? -1.469 -1.861 5.861 1.00 97.62 88 ARG A O 1
ATOM 698 N N . ALA A 1 89 ? 0.207 -1.114 7.146 1.00 97.88 89 ALA A N 1
ATOM 699 C CA . ALA A 1 89 ? 0.796 -0.242 6.136 1.00 97.88 89 ALA A CA 1
ATOM 700 C C . ALA A 1 89 ? 2.254 -0.645 5.878 1.00 97.88 89 ALA A C 1
ATOM 702 O O . ALA A 1 89 ? 3.096 -0.668 6.779 1.00 97.88 89 ALA A O 1
ATOM 703 N N . ARG A 1 90 ? 2.562 -1.011 4.633 1.00 96.56 90 ARG A N 1
ATOM 704 C CA . ARG A 1 90 ? 3.882 -1.516 4.253 1.00 96.56 90 ARG A CA 1
ATOM 705 C C . ARG A 1 90 ? 4.430 -0.760 3.058 1.00 96.56 90 ARG A C 1
ATOM 707 O O . ARG A 1 90 ? 3.757 -0.589 2.051 1.00 96.56 90 ARG A O 1
ATOM 714 N N . TYR A 1 91 ? 5.694 -0.394 3.177 1.00 96.31 91 TYR A N 1
ATOM 715 C CA . TYR A 1 91 ? 6.486 0.141 2.089 1.00 96.31 91 TYR A CA 1
ATOM 716 C C . TYR A 1 91 ? 7.304 -0.959 1.402 1.00 96.31 91 TYR A C 1
ATOM 718 O O . TYR A 1 91 ? 7.750 -1.901 2.069 1.00 96.31 91 TYR A O 1
ATOM 726 N N . SER A 1 92 ? 7.504 -0.841 0.090 1.00 95.88 92 SER A N 1
ATOM 727 C CA . SER A 1 92 ? 8.439 -1.667 -0.667 1.00 95.88 92 SER A CA 1
ATOM 728 C C . SER A 1 92 ? 9.059 -0.881 -1.815 1.00 95.88 92 SER A C 1
ATOM 730 O O . SER A 1 92 ? 8.344 -0.282 -2.612 1.00 95.88 92 SER A O 1
ATOM 732 N N . TYR A 1 93 ? 10.378 -0.973 -1.938 1.00 95.81 93 TYR A N 1
ATOM 733 C CA . TYR A 1 93 ? 11.095 -0.537 -3.129 1.00 95.81 93 TYR A CA 1
ATOM 734 C C . TYR A 1 93 ? 11.080 -1.664 -4.173 1.00 95.81 93 TYR A C 1
ATOM 736 O O . TYR A 1 93 ? 11.453 -2.800 -3.860 1.00 95.81 93 TYR A O 1
ATOM 744 N N . VAL A 1 94 ? 10.591 -1.382 -5.381 1.00 95.88 94 VAL A N 1
ATOM 745 C CA . VAL A 1 94 ? 10.481 -2.336 -6.496 1.00 95.88 94 VAL A CA 1
ATOM 746 C C . VAL A 1 94 ? 10.920 -1.646 -7.796 1.00 95.88 94 VAL A C 1
ATOM 748 O O . VAL A 1 94 ? 10.082 -1.119 -8.526 1.00 95.88 94 VAL A O 1
ATOM 751 N N . PRO A 1 95 ? 12.229 -1.629 -8.102 1.00 95.50 95 PRO A N 1
ATOM 752 C CA . PRO A 1 95 ? 12.732 -1.050 -9.341 1.00 95.50 95 PRO A CA 1
ATOM 753 C C . PRO A 1 95 ? 12.584 -2.007 -10.523 1.00 95.50 95 PRO A C 1
ATOM 755 O O . PRO A 1 95 ? 12.463 -3.228 -10.368 1.00 95.50 95 PRO A O 1
ATOM 758 N N . LEU A 1 96 ? 12.698 -1.458 -11.729 1.00 94.75 96 LEU A N 1
ATOM 759 C CA . LEU A 1 96 ? 12.914 -2.255 -12.931 1.00 94.75 96 LEU A CA 1
ATOM 760 C C . LEU A 1 96 ? 14.378 -2.730 -13.016 1.00 94.75 96 LEU A C 1
ATOM 762 O O . LEU A 1 96 ? 15.276 -2.007 -12.588 1.00 94.75 96 LEU A O 1
ATOM 766 N N . PRO A 1 97 ? 14.635 -3.942 -13.548 1.00 93.62 97 PRO A N 1
ATOM 767 C CA . PRO A 1 97 ? 13.678 -4.895 -14.128 1.00 93.62 97 PRO A CA 1
ATOM 768 C C . PRO A 1 97 ? 13.092 -5.902 -13.112 1.00 93.62 97 PRO A C 1
ATOM 770 O O . PRO A 1 97 ? 12.543 -6.928 -13.499 1.00 93.62 97 PRO A O 1
ATOM 773 N N . VAL A 1 98 ? 13.181 -5.655 -11.803 1.00 93.56 98 VAL A N 1
ATOM 774 C CA . VAL A 1 98 ? 12.833 -6.625 -10.741 1.00 93.56 98 VAL A CA 1
ATOM 775 C C . VAL A 1 98 ? 11.319 -6.662 -10.424 1.00 93.56 98 VAL A C 1
ATOM 777 O O . VAL A 1 98 ? 10.900 -7.091 -9.346 1.00 93.56 98 VAL A O 1
ATOM 780 N N . TYR A 1 99 ? 10.470 -6.246 -11.367 1.00 94.50 99 TYR A N 1
ATOM 781 C CA . TYR A 1 99 ? 9.022 -6.070 -11.180 1.00 94.50 99 TYR A CA 1
ATOM 782 C C . TYR A 1 99 ? 8.282 -7.356 -10.785 1.00 94.50 99 TYR A C 1
ATOM 784 O O . TYR A 1 99 ? 7.293 -7.292 -10.058 1.00 94.50 99 TYR A O 1
ATOM 792 N N . LYS A 1 100 ? 8.792 -8.537 -11.166 1.00 95.19 100 LYS A N 1
ATOM 793 C CA . LYS A 1 100 ? 8.207 -9.844 -10.800 1.00 95.19 100 LYS A CA 1
ATOM 794 C C . LYS A 1 100 ? 8.047 -10.032 -9.289 1.00 95.19 100 LYS A C 1
ATOM 796 O O . LYS A 1 100 ? 7.111 -10.691 -8.846 1.00 95.19 100 LYS A O 1
ATOM 801 N N . LYS A 1 101 ? 8.891 -9.378 -8.480 1.00 93.94 101 LYS A N 1
ATOM 802 C CA . LYS A 1 101 ? 8.782 -9.403 -7.011 1.00 93.94 101 LYS A CA 1
ATOM 803 C C . LYS A 1 101 ? 7.511 -8.732 -6.479 1.00 93.94 101 LYS A C 1
ATOM 805 O O . LYS A 1 101 ? 7.128 -9.010 -5.342 1.00 93.94 101 LYS A O 1
ATOM 810 N N . ALA A 1 102 ? 6.851 -7.865 -7.252 1.00 96.00 102 ALA A N 1
ATOM 811 C CA . ALA A 1 1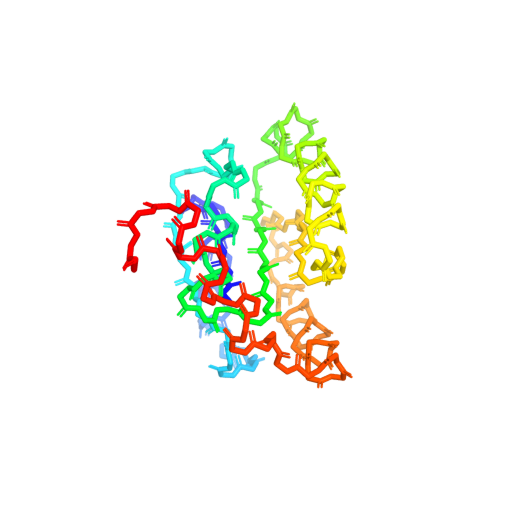02 ? 5.609 -7.229 -6.819 1.00 96.00 102 ALA A CA 1
ATOM 812 C C . ALA A 1 102 ? 4.452 -8.236 -6.682 1.00 96.00 102 ALA A C 1
ATOM 814 O O . ALA A 1 102 ? 3.655 -8.100 -5.755 1.00 96.00 102 ALA A O 1
ATOM 815 N N . ALA A 1 103 ? 4.404 -9.293 -7.501 1.00 96.31 103 ALA A N 1
ATOM 816 C CA . ALA A 1 103 ? 3.394 -10.346 -7.361 1.00 96.31 103 ALA A CA 1
ATOM 817 C C . ALA A 1 103 ? 3.531 -11.088 -6.017 1.00 96.31 103 ALA A C 1
ATOM 819 O O . ALA A 1 103 ? 2.578 -11.154 -5.237 1.00 96.31 103 ALA A O 1
ATOM 820 N N . ASP A 1 104 ? 4.744 -11.535 -5.678 1.00 96.88 104 ASP A N 1
ATOM 821 C CA . ASP A 1 104 ? 5.038 -12.164 -4.383 1.00 96.88 104 ASP A CA 1
ATOM 822 C C . ASP A 1 104 ? 4.758 -11.228 -3.202 1.00 96.88 104 ASP A C 1
ATOM 824 O O . ASP A 1 104 ? 4.260 -11.649 -2.151 1.00 96.88 104 ASP A O 1
ATOM 828 N N . LEU A 1 105 ? 5.078 -9.940 -3.360 1.00 97.75 105 LEU A N 1
ATOM 829 C CA . LEU A 1 105 ? 4.760 -8.916 -2.373 1.00 97.75 105 LEU A CA 1
ATOM 830 C C . LEU A 1 105 ? 3.246 -8.830 -2.141 1.00 97.75 105 LEU A C 1
ATOM 832 O O . LEU A 1 105 ? 2.822 -8.824 -0.982 1.00 97.75 105 LEU A O 1
ATOM 836 N N . PHE A 1 106 ? 2.442 -8.789 -3.207 1.00 98.25 106 PHE A N 1
ATOM 837 C CA . PHE A 1 106 ? 0.983 -8.742 -3.127 1.00 98.25 106 PHE A CA 1
ATOM 838 C C . PHE A 1 106 ? 0.396 -9.985 -2.468 1.00 98.25 106 PHE A C 1
ATOM 840 O O . PHE A 1 106 ? -0.450 -9.841 -1.583 1.00 98.25 106 PHE A O 1
ATOM 847 N N . ILE A 1 107 ? 0.873 -11.181 -2.822 1.00 98.19 107 ILE A N 1
ATOM 848 C CA . ILE A 1 107 ? 0.429 -12.448 -2.222 1.00 98.19 107 ILE A CA 1
ATOM 849 C C . ILE A 1 107 ? 0.678 -12.428 -0.712 1.00 98.19 107 ILE A C 1
ATOM 851 O O . ILE A 1 107 ? -0.261 -12.473 0.086 1.00 98.19 107 ILE A O 1
ATOM 855 N N . ARG A 1 108 ? 1.938 -12.237 -0.302 1.00 98.19 108 ARG A N 1
ATOM 856 C CA . ARG A 1 108 ? 2.331 -12.274 1.117 1.00 98.19 108 ARG A CA 1
ATOM 857 C C . ARG A 1 108 ? 1.674 -11.168 1.934 1.00 98.19 108 ARG A C 1
ATOM 859 O O . ARG A 1 108 ? 1.394 -11.348 3.121 1.00 98.19 108 ARG A O 1
ATOM 866 N N . PHE A 1 109 ? 1.481 -9.991 1.338 1.00 98.31 109 PHE A N 1
ATOM 867 C CA . PHE A 1 109 ? 0.797 -8.896 2.011 1.00 98.31 109 PHE A CA 1
ATOM 868 C C . PHE A 1 109 ? -0.686 -9.210 2.202 1.00 98.31 109 PHE A C 1
ATOM 870 O O . PHE A 1 109 ? -1.186 -9.079 3.316 1.00 98.31 109 PHE A O 1
ATOM 877 N N . THR A 1 110 ? -1.366 -9.696 1.167 1.00 98.44 110 THR A N 1
ATOM 878 C CA . THR A 1 110 ? -2.788 -10.050 1.236 1.00 98.44 110 THR A CA 1
ATOM 879 C C . THR A 1 110 ? -3.043 -11.140 2.272 1.00 98.44 110 THR A C 1
ATOM 881 O O . THR A 1 110 ? -3.902 -10.971 3.134 1.00 98.44 110 THR A O 1
ATOM 884 N N . GLU A 1 111 ? -2.248 -12.213 2.278 1.00 98.25 111 GLU A N 1
ATOM 885 C CA . GLU A 1 111 ? -2.337 -13.277 3.288 1.00 98.25 111 GLU A CA 1
ATOM 886 C C . GLU A 1 111 ? -2.187 -12.738 4.713 1.00 98.25 111 GLU A C 1
ATOM 888 O O . GLU A 1 111 ? -2.932 -13.111 5.621 1.00 98.25 111 GLU A O 1
ATOM 893 N N . ARG A 1 112 ? -1.231 -11.827 4.923 1.00 97.75 112 ARG A N 1
ATOM 894 C CA . ARG A 1 112 ? -1.023 -11.183 6.221 1.00 97.75 112 ARG A CA 1
ATOM 895 C C . ARG A 1 112 ? -2.245 -10.373 6.646 1.00 97.75 112 ARG A C 1
ATOM 897 O O . ARG A 1 112 ? -2.653 -10.475 7.800 1.00 97.75 112 ARG A O 1
ATOM 904 N N . ILE A 1 113 ? -2.813 -9.573 5.744 1.00 98.38 113 ILE A N 1
ATOM 905 C CA . ILE A 1 113 ? -3.994 -8.758 6.050 1.00 98.38 113 ILE A CA 1
ATOM 906 C C . ILE A 1 113 ? -5.205 -9.649 6.336 1.00 98.38 113 ILE A C 1
ATOM 908 O O . ILE A 1 113 ? -5.892 -9.403 7.325 1.00 98.38 113 ILE A O 1
ATOM 912 N N . LYS A 1 114 ? -5.402 -10.736 5.576 1.00 97.88 114 LYS A N 1
ATOM 913 C CA . LYS A 1 114 ? -6.447 -11.738 5.848 1.00 97.88 114 LYS A CA 1
ATOM 914 C C . LYS A 1 114 ? -6.303 -12.338 7.251 1.00 97.88 114 LYS A C 1
ATOM 916 O O . LYS A 1 114 ? -7.281 -12.382 7.988 1.00 97.88 114 LYS A O 1
ATOM 921 N N . LYS A 1 115 ? -5.081 -12.681 7.685 1.00 97.75 115 LYS A N 1
ATOM 922 C CA . LYS A 1 115 ? -4.810 -13.155 9.061 1.00 97.75 115 LYS A CA 1
ATOM 923 C C . LYS A 1 115 ? -5.101 -12.111 10.142 1.00 97.75 115 LYS A C 1
ATOM 925 O O . LYS A 1 115 ? -5.393 -12.475 11.275 1.00 97.75 115 LYS A O 1
ATOM 930 N N . PHE A 1 116 ? -4.981 -10.821 9.834 1.00 97.06 116 PHE A N 1
ATOM 931 C CA . PHE A 1 116 ? -5.317 -9.756 10.784 1.00 97.06 116 PHE A CA 1
ATOM 932 C C . PHE A 1 116 ? -6.820 -9.471 10.854 1.00 97.06 116 PHE A C 1
ATOM 934 O O . PHE A 1 116 ? -7.247 -8.774 11.776 1.00 97.06 116 PHE A O 1
ATOM 941 N N . GLY A 1 117 ? -7.596 -9.948 9.880 1.00 97.25 117 GLY A N 1
ATOM 942 C CA . GLY A 1 117 ? -8.999 -9.599 9.713 1.00 97.25 117 GLY A CA 1
ATOM 943 C C . GLY A 1 117 ? -9.216 -8.136 9.300 1.00 97.25 117 GLY A C 1
ATOM 944 O O . GLY A 1 117 ? -8.257 -7.355 9.174 1.00 97.25 117 GLY A O 1
ATOM 945 N N . PRO A 1 118 ? -10.478 -7.738 9.091 1.00 97.25 118 PRO A N 1
ATOM 946 C CA . PRO A 1 118 ? -10.817 -6.374 8.717 1.00 97.25 118 PRO A CA 1
ATOM 947 C C . PRO A 1 118 ? -10.539 -5.371 9.847 1.00 97.25 118 PRO A C 1
ATOM 949 O O . PRO A 1 118 ? -10.531 -5.702 11.034 1.00 97.25 118 PRO A O 1
ATOM 952 N N . VAL A 1 119 ? -10.307 -4.112 9.484 1.00 97.06 119 VAL A N 1
ATOM 953 C CA . VAL A 1 119 ? -10.331 -2.980 10.418 1.00 97.06 119 VAL A CA 1
ATOM 954 C C . VAL A 1 119 ? -11.782 -2.737 10.827 1.00 97.06 119 VAL A C 1
ATOM 956 O O . VAL A 1 119 ? -12.634 -2.544 9.962 1.00 97.06 119 VAL A O 1
ATOM 959 N N . SER A 1 120 ? -12.054 -2.731 12.135 1.00 96.56 120 SER A N 1
ATOM 960 C CA . SER A 1 120 ? -13.417 -2.628 12.667 1.00 96.56 120 SER A CA 1
ATOM 961 C C . SER A 1 120 ? -14.141 -1.358 12.218 1.00 96.56 120 SER A C 1
ATOM 963 O O . SER A 1 120 ? -13.539 -0.287 12.097 1.00 96.56 120 SER A O 1
ATOM 965 N N . THR A 1 121 ? -15.458 -1.464 12.038 1.00 95.88 121 THR A N 1
ATOM 966 C CA . THR A 1 121 ? -16.329 -0.339 11.669 1.00 95.88 121 THR A CA 1
ATOM 967 C C . THR A 1 121 ? -16.210 0.823 12.653 1.00 95.88 121 THR A C 1
ATOM 969 O O . THR A 1 121 ? -16.114 1.968 12.230 1.00 95.88 121 THR A O 1
ATOM 972 N N . GLU A 1 122 ? -16.107 0.537 13.954 1.00 94.94 122 GLU A N 1
ATOM 973 C CA . GLU A 1 122 ? -15.897 1.554 14.991 1.00 94.94 122 GLU A CA 1
ATOM 974 C C . GLU A 1 122 ? -14.622 2.379 14.743 1.00 94.94 122 GLU A C 1
ATOM 976 O O . GLU A 1 122 ? -14.655 3.608 14.775 1.00 94.94 122 GLU A O 1
ATOM 981 N N . LYS A 1 123 ? -13.497 1.720 14.422 1.00 95.00 123 LYS A N 1
ATOM 982 C CA . LYS A 1 123 ? -12.243 2.416 14.096 1.00 95.00 123 LYS A CA 1
ATOM 983 C C . LYS A 1 123 ? -12.381 3.243 12.822 1.00 95.00 123 LYS A C 1
ATOM 985 O O . LYS A 1 123 ? -11.864 4.354 12.765 1.00 95.00 123 LYS A O 1
ATOM 990 N N . ARG A 1 124 ? -13.084 2.724 11.811 1.00 95.44 124 ARG A N 1
ATOM 991 C CA . ARG A 1 124 ? -13.338 3.453 10.559 1.00 95.44 124 ARG A CA 1
ATOM 992 C C . ARG A 1 124 ? -14.181 4.709 10.804 1.00 95.44 124 ARG A C 1
ATOM 994 O O . ARG A 1 124 ? -13.840 5.760 10.274 1.00 95.44 124 ARG A O 1
ATOM 1001 N N . ASN A 1 125 ? -15.216 4.628 11.639 1.00 95.06 125 ASN A N 1
ATOM 1002 C CA . ASN A 1 125 ? -16.079 5.766 11.969 1.00 95.06 125 ASN A CA 1
ATOM 1003 C C . ASN A 1 125 ? -15.330 6.841 12.765 1.00 95.06 125 ASN A C 1
ATOM 1005 O O . ASN A 1 125 ? -15.345 7.995 12.354 1.00 95.06 125 ASN A O 1
ATOM 1009 N N . LYS A 1 126 ? -14.548 6.455 13.784 1.00 94.06 126 LYS A N 1
ATOM 1010 C CA . LYS A 1 126 ? -13.674 7.386 14.526 1.00 94.06 126 LYS A CA 1
ATOM 1011 C C . LYS A 1 126 ? -12.709 8.149 13.614 1.00 94.06 126 LYS A C 1
ATOM 1013 O O . LYS A 1 126 ? -12.429 9.326 13.832 1.00 94.06 126 LYS A O 1
ATOM 1018 N N . LEU A 1 127 ? -12.181 7.491 12.578 1.00 93.94 127 LEU A N 1
ATOM 1019 C CA . LEU A 1 127 ? -11.350 8.169 11.582 1.00 93.94 127 LEU A CA 1
ATOM 1020 C C . LEU A 1 127 ? -12.153 9.170 10.749 1.00 93.94 127 LEU A C 1
ATOM 1022 O O . LEU A 1 127 ? -11.660 10.267 10.512 1.00 93.94 127 LEU A O 1
ATOM 1026 N N . LYS A 1 128 ? -13.361 8.813 10.303 1.00 93.38 128 LYS A N 1
ATOM 1027 C CA . LYS A 1 128 ? -14.221 9.712 9.519 1.00 93.38 128 LYS A CA 1
ATOM 1028 C C . LYS A 1 128 ? -14.632 10.953 10.314 1.00 93.38 128 LYS A C 1
ATOM 1030 O O . LYS A 1 128 ? -14.496 12.050 9.782 1.00 93.38 128 LYS A O 1
ATOM 1035 N N . GLU A 1 129 ? -15.022 10.789 11.578 1.00 92.62 129 GLU A N 1
ATOM 1036 C CA . GLU A 1 129 ? -15.336 11.895 12.498 1.00 92.62 129 GLU A CA 1
ATOM 1037 C C . GLU A 1 129 ? -14.142 12.851 12.639 1.00 92.62 129 GLU A C 1
ATOM 1039 O O . GLU A 1 129 ? -14.277 14.063 12.486 1.00 92.62 129 GLU A O 1
ATOM 1044 N N . LYS A 1 130 ? -12.925 12.313 12.816 1.00 87.69 130 LYS A N 1
ATOM 1045 C CA . LYS A 1 130 ? -11.690 13.116 12.895 1.00 87.69 130 LYS A CA 1
ATOM 1046 C C . LYS A 1 130 ? -11.444 13.979 11.648 1.00 87.69 130 LYS A C 1
ATOM 1048 O O . LYS A 1 130 ? -10.770 15.004 11.742 1.00 87.69 130 LYS A O 1
ATOM 1053 N N . PHE A 1 131 ? -11.943 13.560 10.488 1.00 85.00 131 PHE A N 1
ATOM 1054 C CA . PHE A 1 131 ? -11.825 14.297 9.230 1.00 85.00 131 PHE A CA 1
ATOM 1055 C C . PHE A 1 131 ? -13.075 15.117 8.875 1.00 85.00 131 PHE A C 1
ATOM 1057 O O . PHE A 1 131 ? -13.089 15.720 7.805 1.00 85.00 131 PHE A O 1
ATOM 1064 N N . GLY A 1 132 ? -14.101 15.155 9.734 1.00 83.75 132 GLY A N 1
ATOM 1065 C CA . GLY A 1 132 ? -15.362 15.853 9.461 1.00 83.75 132 GLY A CA 1
ATOM 1066 C C . GLY A 1 132 ? -16.154 15.248 8.297 1.00 83.75 132 GLY A C 1
ATOM 1067 O O . GLY A 1 132 ? -16.808 15.969 7.550 1.00 83.75 132 GLY A O 1
ATOM 1068 N N . LEU A 1 133 ? -16.025 13.934 8.089 1.00 76.12 133 LEU A N 1
ATOM 1069 C CA . LEU A 1 133 ? -16.673 13.184 7.003 1.00 76.12 133 LEU A CA 1
ATOM 1070 C C . LEU A 1 133 ? -17.921 12.406 7.464 1.00 76.12 133 LEU A C 1
ATOM 1072 O O . LEU A 1 133 ? -18.592 11.784 6.639 1.00 76.12 133 LEU A O 1
ATOM 1076 N N . LEU A 1 134 ? -18.175 12.409 8.772 1.00 60.53 134 LEU A N 1
ATOM 1077 C CA . LEU A 1 134 ? -19.363 11.966 9.502 1.00 60.53 134 LEU A CA 1
ATOM 1078 C C . LEU A 1 134 ? -19.555 12.947 10.659 1.00 60.53 134 LEU A C 1
ATOM 1080 O O . LEU A 1 134 ? -20.725 13.267 10.945 1.00 60.53 134 LEU A O 1
#